Protein AF-A0A6A8AP57-F1 (afdb_monomer_lite)

pLDDT: mean 82.45, std 16.32, range [36.03, 97.31]

Sequence (176 aa):
MILSNKSSSEELRKLQLTGGSTFIVSLPKDWVMQMGLEKGSLVSIMKDDDLSLRIRPKVVGKGDRQRRAIISVSHGDDPNSVVRRVVSAYLVGYSIIQVVDHERRIDTSQKLAMKDFTRKKLVGTEILSDLPNELTLQVLLSYAELSVKDALRRMGIIAASMHRDALLAVGSGRVG

Foldseek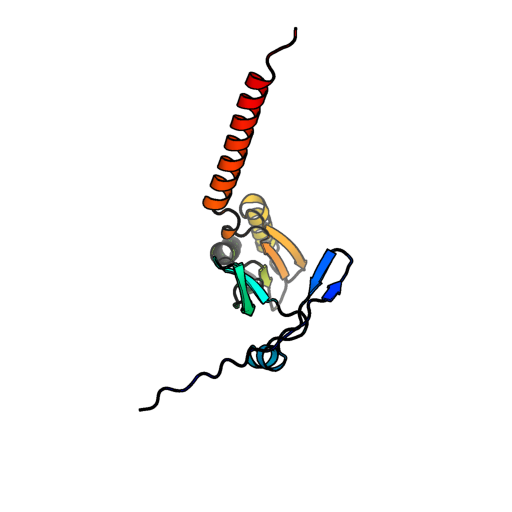 3Di:
DDDPPPPPPDDDWDWDDDPNPDTDTDDDPVVCVVLVHDVPFDWDWDQDPVRDIDIDRPCCDCVVPQQEAEAEDDPPPDLVNLLVVVVVCLVVPRQKYKYFHPPFFDDPSNVVSNVVCCVPPPPQKDFPDDDRGMTMIGRPDRVVNVPVVVVVVVVVVVVVVVVVVVVVVVVVPDDD

Structure (mmCIF, N/CA/C/O backbone):
data_AF-A0A6A8AP57-F1
#
_entry.id   AF-A0A6A8AP57-F1
#
loop_
_atom_site.group_PDB
_atom_site.id
_atom_site.type_symbol
_atom_site.label_atom_id
_atom_site.label_alt_id
_atom_site.label_comp_id
_atom_site.label_asym_id
_atom_site.label_entity_id
_atom_site.label_seq_id
_atom_site.pdbx_PDB_ins_code
_atom_site.Cartn_x
_atom_site.Cartn_y
_atom_site.Cartn_z
_atom_site.occupancy
_atom_site.B_iso_or_equiv
_atom_site.auth_seq_id
_atom_site.auth_comp_id
_atom_site.auth_asym_id
_atom_site.auth_atom_id
_atom_site.pdbx_PDB_model_num
ATOM 1 N N . MET A 1 1 ? -31.031 -36.414 3.242 1.00 42.53 1 MET A N 1
ATOM 2 C CA . MET A 1 1 ? -29.936 -36.962 4.078 1.00 42.53 1 MET A CA 1
ATOM 3 C C . MET A 1 1 ? -28.657 -36.693 3.294 1.00 42.53 1 MET A C 1
ATOM 5 O O . MET A 1 1 ? -28.592 -37.134 2.162 1.00 42.53 1 MET A O 1
ATOM 9 N N . ILE A 1 2 ? -27.744 -35.803 3.681 1.00 36.03 2 ILE A N 1
ATOM 10 C CA . ILE A 1 2 ? -26.963 -35.758 4.923 1.00 36.03 2 ILE A CA 1
ATOM 11 C C . ILE A 1 2 ? -26.780 -34.288 5.348 1.00 36.03 2 ILE A C 1
ATOM 13 O O . ILE A 1 2 ? -26.245 -33.480 4.593 1.00 36.03 2 ILE A O 1
ATOM 17 N N . LEU A 1 3 ? -27.224 -33.948 6.560 1.00 37.81 3 LEU A N 1
ATOM 18 C CA . LEU A 1 3 ? -26.802 -32.735 7.261 1.00 37.81 3 LEU A CA 1
ATOM 19 C C . LEU A 1 3 ? -25.385 -33.004 7.773 1.00 37.81 3 LEU A C 1
ATOM 21 O O . LEU A 1 3 ? -25.196 -33.843 8.651 1.00 37.81 3 LEU A O 1
ATOM 25 N N . SER A 1 4 ? -24.384 -32.355 7.180 1.00 38.28 4 SER A N 1
ATOM 26 C CA . SER A 1 4 ? -23.005 -32.476 7.647 1.00 38.28 4 SER A CA 1
ATOM 27 C C . SER A 1 4 ? -22.874 -31.706 8.961 1.00 38.28 4 SER A C 1
ATOM 29 O O . SER A 1 4 ? -22.931 -30.475 8.988 1.00 38.28 4 SER A O 1
ATOM 31 N N . ASN A 1 5 ? -22.786 -32.456 10.057 1.00 41.31 5 ASN A N 1
ATOM 32 C CA . ASN A 1 5 ? -22.635 -31.959 11.416 1.00 41.31 5 ASN A CA 1
ATOM 33 C C . ASN A 1 5 ? -21.292 -31.225 11.540 1.00 41.31 5 ASN A C 1
ATOM 35 O O . ASN A 1 5 ? -20.232 -31.848 11.613 1.00 41.31 5 ASN A O 1
ATOM 39 N N . LYS A 1 6 ? -21.317 -29.890 11.517 1.00 43.81 6 LYS A N 1
ATOM 40 C CA . LYS A 1 6 ? -20.117 -29.071 11.689 1.00 43.81 6 LYS A CA 1
ATOM 41 C C . LYS A 1 6 ? -19.805 -29.007 13.184 1.00 43.81 6 LYS A C 1
ATOM 43 O O . LYS A 1 6 ? -20.30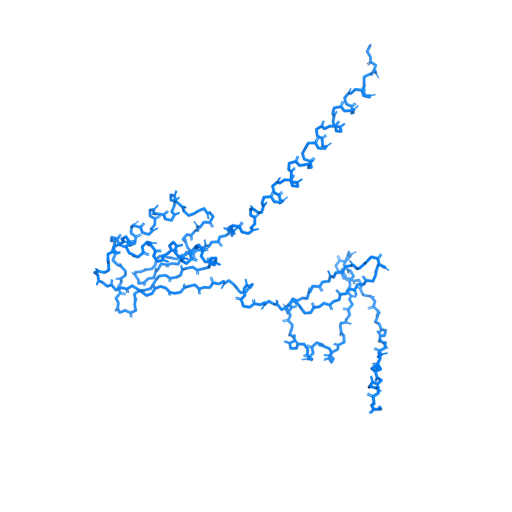0 -28.135 13.884 1.00 43.81 6 LYS A O 1
ATOM 48 N N . SER A 1 7 ? -19.015 -29.964 13.665 1.00 46.38 7 SER A N 1
ATOM 49 C CA . SER A 1 7 ? -18.464 -29.958 15.022 1.00 46.38 7 SER A CA 1
ATOM 50 C C . SER A 1 7 ? -17.662 -28.672 15.239 1.00 46.38 7 SER A C 1
ATOM 52 O O . SER A 1 7 ? -16.532 -28.553 14.767 1.00 46.38 7 SER A O 1
ATOM 54 N N . SER A 1 8 ? -18.241 -27.691 15.928 1.00 59.69 8 SER A N 1
ATOM 55 C CA . SER A 1 8 ? -17.502 -26.557 16.474 1.00 59.69 8 SER A CA 1
ATOM 56 C C . SER A 1 8 ? -16.697 -27.058 17.670 1.00 59.69 8 SER A C 1
ATOM 58 O O . SER A 1 8 ? -17.225 -27.166 18.774 1.00 59.69 8 SER A O 1
ATOM 60 N N . SER A 1 9 ? -15.434 -27.421 17.452 1.00 71.81 9 SER A N 1
ATOM 61 C CA . SER A 1 9 ? -14.510 -27.678 18.554 1.00 71.81 9 SER A CA 1
ATOM 62 C C . SER A 1 9 ? -14.168 -26.340 19.210 1.00 71.81 9 SER A C 1
ATOM 64 O O . SER A 1 9 ? -13.405 -25.548 18.654 1.00 71.81 9 SER A O 1
ATOM 66 N N . GLU A 1 10 ? -14.778 -26.058 20.356 1.00 81.50 10 GLU A N 1
ATOM 67 C CA . GLU A 1 10 ? -14.375 -24.944 21.207 1.00 81.50 10 GLU A CA 1
ATOM 68 C C . GLU A 1 10 ? -13.015 -25.266 21.836 1.00 81.50 10 GLU A C 1
ATOM 70 O O . GLU A 1 10 ? -12.805 -26.355 22.370 1.00 81.50 10 GLU A O 1
ATOM 75 N N . GLU A 1 11 ? -12.073 -24.329 21.753 1.00 86.50 11 GLU A N 1
ATOM 76 C CA . GLU A 1 11 ? -10.744 -24.492 22.325 1.00 86.50 11 GLU A CA 1
ATOM 77 C C . GLU A 1 11 ? -10.433 -23.320 23.256 1.00 86.50 11 GLU A C 1
ATOM 79 O O . GLU A 1 11 ? -10.432 -22.158 22.846 1.00 86.50 11 GLU A O 1
ATOM 84 N N . LEU A 1 12 ? -10.147 -23.622 24.524 1.00 90.88 12 LEU A N 1
ATOM 85 C CA . LEU A 1 12 ? -9.853 -22.603 25.525 1.00 90.88 12 LEU A CA 1
ATOM 86 C C . LEU A 1 12 ? -8.398 -22.130 25.417 1.00 90.88 12 LEU A C 1
ATOM 88 O O . LEU A 1 12 ? -7.449 -22.916 25.307 1.00 90.88 12 LEU A O 1
ATOM 92 N N . ARG A 1 13 ? -8.217 -20.811 25.489 1.00 93.31 13 ARG A N 1
ATOM 93 C CA . ARG A 1 13 ? -6.914 -20.145 25.488 1.00 93.31 13 ARG A CA 1
ATOM 94 C C . ARG A 1 13 ? -6.854 -19.137 26.618 1.00 93.31 13 ARG A C 1
ATOM 96 O O . ARG A 1 13 ? -7.816 -18.425 26.884 1.00 93.31 13 ARG A O 1
ATOM 103 N N . LYS A 1 14 ? -5.701 -19.064 27.277 1.00 92.94 14 LYS A N 1
ATOM 104 C CA . LYS A 1 14 ? -5.448 -18.038 28.289 1.00 92.94 14 LYS A CA 1
ATOM 105 C C . LYS A 1 14 ? -5.030 -16.742 27.604 1.00 92.94 14 LYS A C 1
ATOM 107 O O . LYS A 1 14 ? -4.217 -16.772 26.680 1.00 92.94 14 LYS A O 1
ATOM 112 N N . LEU A 1 15 ? -5.544 -15.623 28.102 1.00 94.62 15 LEU A N 1
ATOM 113 C CA . LEU A 1 15 ? -4.971 -14.313 27.821 1.00 94.62 15 LEU A CA 1
ATOM 114 C C . LEU A 1 15 ? -3.619 -14.203 28.528 1.00 94.62 15 LEU A C 1
ATOM 116 O O . LEU A 1 15 ? -3.483 -14.596 29.688 1.00 94.62 15 LEU A O 1
ATOM 120 N N . GLN A 1 16 ? -2.628 -13.667 27.833 1.00 91.81 16 GLN A N 1
ATOM 121 C CA . GLN A 1 16 ? -1.313 -13.373 28.391 1.00 91.81 16 GLN A CA 1
ATOM 122 C C . GLN A 1 16 ? -1.086 -11.866 28.323 1.00 91.81 16 GLN A C 1
ATOM 124 O O . GLN A 1 16 ? -1.434 -11.239 27.328 1.00 91.81 16 GLN A O 1
ATOM 129 N N . LEU A 1 17 ? -0.512 -11.281 29.370 1.00 90.69 17 LEU A N 1
ATOM 130 C CA . LEU A 1 17 ? -0.135 -9.870 29.383 1.00 90.69 17 LEU A CA 1
ATOM 131 C C . LEU A 1 17 ? 1.309 -9.728 28.889 1.00 90.69 17 LEU A C 1
ATOM 133 O O . LEU A 1 17 ? 2.206 -10.407 29.382 1.00 90.69 17 LEU A O 1
ATOM 137 N N . THR A 1 18 ? 1.533 -8.827 27.938 1.00 83.25 18 THR A N 1
ATOM 138 C CA . THR A 1 18 ? 2.854 -8.466 27.418 1.00 83.25 18 THR A CA 1
ATOM 139 C C . THR A 1 18 ? 3.010 -6.947 27.362 1.00 83.25 18 THR A C 1
ATOM 141 O O . THR A 1 18 ? 2.034 -6.212 27.201 1.00 83.25 18 THR A O 1
ATOM 144 N N . GLY A 1 19 ? 4.239 -6.455 27.544 1.00 76.50 19 GLY A N 1
ATOM 145 C CA . GLY A 1 19 ? 4.552 -5.021 27.473 1.00 76.50 19 GLY A CA 1
ATOM 146 C C . GLY A 1 19 ? 3.807 -4.138 28.487 1.00 76.50 19 GLY A C 1
ATOM 147 O O . GLY A 1 19 ? 3.662 -2.945 28.255 1.00 76.50 19 GLY A O 1
ATOM 148 N N . GLY A 1 20 ? 3.282 -4.714 29.575 1.00 85.69 20 GLY A N 1
ATOM 149 C CA . GLY A 1 20 ? 2.573 -4.005 30.651 1.00 85.69 20 GLY A CA 1
ATOM 150 C C . GLY A 1 20 ? 1.138 -3.558 30.336 1.00 85.69 20 GLY A C 1
ATOM 151 O O . GLY A 1 20 ? 0.375 -3.321 31.266 1.00 85.69 20 GLY A O 1
ATOM 152 N N . SER A 1 21 ? 0.743 -3.479 29.063 1.00 83.62 21 SER A N 1
ATOM 153 C CA . SER A 1 21 ? -0.565 -2.938 28.651 1.00 83.62 21 SER A CA 1
ATOM 154 C C . SER A 1 21 ? -1.283 -3.735 27.560 1.00 83.62 21 SER A C 1
ATOM 156 O O . SER A 1 21 ? -2.428 -3.426 27.236 1.00 83.62 21 SER A O 1
ATOM 158 N N . THR A 1 22 ? -0.646 -4.755 26.977 1.00 75.38 22 THR A N 1
ATOM 159 C CA . THR A 1 22 ? -1.197 -5.490 25.829 1.00 75.38 22 THR A CA 1
ATOM 160 C C . THR A 1 22 ? -1.537 -6.923 26.209 1.00 75.38 22 THR A C 1
ATOM 162 O O . THR A 1 22 ? -0.675 -7.668 26.667 1.00 75.38 22 THR A O 1
ATOM 165 N N . PHE A 1 23 ? -2.781 -7.340 25.971 1.00 88.31 23 PHE A N 1
ATOM 166 C CA . PHE A 1 23 ? -3.171 -8.744 26.085 1.00 88.31 23 PHE A CA 1
ATOM 167 C C . PHE A 1 23 ? -3.008 -9.463 24.747 1.00 88.31 23 PHE A C 1
ATOM 169 O O . PHE A 1 23 ? -3.372 -8.936 23.698 1.00 88.31 23 PHE A O 1
ATOM 176 N N . ILE A 1 24 ? -2.489 -10.685 24.794 1.00 92.31 24 ILE A N 1
ATOM 177 C CA . ILE A 1 24 ? -2.339 -11.574 23.642 1.00 92.31 24 ILE A CA 1
ATOM 178 C C . ILE A 1 24 ? -3.056 -12.901 23.897 1.00 92.31 24 ILE A C 1
ATOM 180 O O . ILE A 1 24 ? -3.156 -13.363 25.035 1.00 92.31 24 ILE A O 1
ATOM 184 N N . VAL A 1 25 ? -3.538 -13.523 22.822 1.00 93.81 25 VAL A N 1
ATOM 185 C CA . VAL A 1 25 ? -4.124 -14.867 22.823 1.00 93.81 25 VAL A CA 1
ATOM 186 C C . VAL A 1 25 ? -3.534 -15.672 21.670 1.00 93.81 25 VAL A C 1
ATOM 188 O O . VAL A 1 25 ? -3.400 -15.168 20.554 1.00 93.81 25 VAL A O 1
ATOM 191 N N . SER A 1 26 ? -3.163 -16.922 21.931 1.00 91.94 26 SER A N 1
ATOM 192 C CA . SER A 1 26 ? -2.604 -17.803 20.903 1.00 91.94 26 SER A CA 1
ATOM 193 C C . SER A 1 26 ? -3.699 -18.329 19.980 1.00 91.94 26 SER A C 1
ATOM 195 O O . SER A 1 26 ? -4.650 -18.961 20.443 1.00 91.94 26 SER A O 1
ATOM 197 N N . LEU A 1 27 ? -3.539 -18.127 18.672 1.00 92.00 27 LEU A N 1
ATOM 198 C CA . LEU A 1 27 ? -4.442 -18.689 17.665 1.00 92.00 27 LEU A CA 1
ATOM 199 C C . LEU A 1 27 ? -4.254 -20.214 17.535 1.00 92.00 27 LEU A C 1
ATOM 201 O O . LEU A 1 27 ? -3.132 -20.700 17.712 1.00 92.00 27 LEU A O 1
ATOM 205 N N . PRO A 1 28 ? -5.310 -20.985 17.208 1.00 91.56 28 PRO A N 1
ATOM 206 C CA . PRO A 1 28 ? -5.185 -22.415 16.936 1.00 91.56 28 PRO A CA 1
ATOM 207 C C . PRO A 1 28 ? -4.218 -22.677 15.778 1.00 91.56 28 PRO A C 1
ATOM 209 O O . PRO A 1 28 ? -4.363 -22.103 14.697 1.00 91.56 28 PRO A O 1
ATOM 212 N N . LYS A 1 29 ? -3.235 -23.560 15.991 1.00 89.62 29 LYS A N 1
ATOM 213 C CA . LYS A 1 29 ? -2.187 -23.850 15.000 1.00 89.62 29 LYS A CA 1
ATOM 214 C C . LYS A 1 29 ? -2.777 -24.357 13.681 1.00 89.62 29 LYS A C 1
ATOM 216 O O . LYS A 1 29 ? -2.372 -23.896 12.618 1.00 89.62 29 LYS A O 1
ATOM 221 N N . ASP A 1 30 ? -3.761 -25.247 13.756 1.00 89.50 30 ASP A N 1
ATOM 222 C CA . ASP A 1 30 ? -4.398 -25.833 12.573 1.00 89.50 30 ASP A CA 1
ATOM 223 C C . ASP A 1 30 ? -5.146 -24.783 11.753 1.00 89.50 30 ASP A C 1
ATOM 225 O O . ASP A 1 30 ? -5.044 -24.773 10.530 1.00 89.50 30 ASP A O 1
ATOM 229 N N . TRP A 1 31 ? -5.806 -23.829 12.418 1.00 91.19 31 TRP A N 1
ATOM 230 C CA . TRP A 1 31 ? -6.452 -22.704 11.744 1.00 91.19 31 TRP A CA 1
ATOM 231 C C . TRP A 1 31 ? -5.430 -21.806 11.037 1.00 91.19 31 TRP A C 1
ATOM 233 O O . TRP A 1 31 ? -5.633 -21.437 9.884 1.00 91.19 31 TRP A O 1
ATOM 243 N N . VAL A 1 32 ? -4.304 -21.492 11.691 1.00 89.69 32 VAL A N 1
ATOM 244 C CA . VAL A 1 32 ? -3.214 -20.696 11.095 1.00 89.69 32 VAL A CA 1
ATOM 245 C C . VAL A 1 32 ? -2.686 -21.371 9.824 1.00 89.69 32 VAL A C 1
ATOM 247 O O . VAL A 1 32 ? -2.583 -20.718 8.785 1.00 89.69 32 VAL A O 1
ATOM 250 N N . MET A 1 33 ? -2.425 -22.681 9.880 1.00 88.44 33 MET A N 1
ATOM 251 C CA . MET A 1 33 ? -1.944 -23.462 8.733 1.00 88.44 33 MET A CA 1
ATOM 252 C C . MET A 1 33 ? -2.994 -23.561 7.618 1.00 88.44 33 MET A C 1
ATOM 254 O O . MET A 1 33 ? -2.669 -23.344 6.453 1.00 88.44 33 MET A O 1
ATOM 258 N N . GLN A 1 34 ? -4.259 -23.825 7.960 1.00 85.75 34 GLN A N 1
ATOM 259 C CA . GLN A 1 34 ? -5.362 -23.913 6.996 1.00 85.75 34 GLN A CA 1
ATOM 260 C C . GLN A 1 34 ? -5.592 -22.590 6.254 1.00 85.75 34 GLN A C 1
ATOM 262 O O . GLN A 1 34 ? -5.968 -22.590 5.083 1.00 85.75 34 GLN A O 1
ATOM 267 N N . MET A 1 35 ? -5.354 -21.464 6.926 1.00 83.44 35 MET A N 1
ATOM 268 C CA . MET A 1 35 ? -5.459 -20.130 6.339 1.00 83.44 35 MET A CA 1
ATOM 269 C C . MET A 1 35 ? -4.182 -19.688 5.602 1.00 83.44 35 MET A C 1
ATOM 271 O O . MET A 1 35 ? -4.153 -18.574 5.080 1.00 83.44 35 MET A O 1
ATOM 275 N N . GLY A 1 36 ? -3.136 -20.525 5.545 1.00 84.25 36 GLY A N 1
ATOM 276 C CA . GLY A 1 36 ? -1.868 -20.211 4.877 1.00 84.25 36 GLY A CA 1
ATOM 277 C C . GLY A 1 36 ? -1.097 -19.059 5.527 1.00 84.25 36 GLY A C 1
ATOM 278 O O . GLY A 1 36 ? -0.373 -18.341 4.841 1.00 84.25 36 GLY A O 1
ATOM 279 N N . LEU A 1 37 ? -1.296 -18.839 6.829 1.00 84.75 37 LEU A N 1
ATOM 280 C CA . LEU A 1 37 ? -0.669 -17.751 7.570 1.00 84.75 37 LEU A CA 1
ATOM 281 C C . LEU A 1 37 ? 0.692 -18.180 8.121 1.00 84.75 37 LEU A C 1
ATOM 283 O O . LEU A 1 37 ? 0.870 -19.286 8.627 1.00 84.75 37 LEU A O 1
ATOM 287 N N . GLU A 1 38 ? 1.637 -17.251 8.082 1.00 84.88 38 GLU A N 1
ATOM 288 C CA . GLU A 1 38 ? 2.983 -17.394 8.635 1.00 84.88 38 GLU A CA 1
ATOM 289 C C . GLU A 1 38 ? 3.282 -16.314 9.683 1.00 84.88 38 GLU A C 1
ATOM 291 O O . GLU A 1 38 ? 2.517 -15.362 9.871 1.00 84.88 38 GLU A O 1
ATOM 296 N N . LYS A 1 39 ? 4.413 -16.442 10.385 1.00 78.81 39 LYS A N 1
ATOM 297 C CA . LYS A 1 39 ? 4.866 -15.431 11.349 1.00 78.81 39 LYS A CA 1
ATOM 298 C C . LYS A 1 39 ? 4.921 -14.053 10.676 1.00 78.81 39 LYS A C 1
ATOM 300 O O . LYS A 1 39 ? 5.593 -13.884 9.669 1.00 78.81 39 LYS A O 1
ATOM 305 N N . GLY A 1 40 ? 4.246 -13.068 11.268 1.00 76.44 40 GLY A N 1
ATOM 306 C CA . GLY A 1 40 ? 4.154 -11.709 10.720 1.00 76.44 40 GLY A CA 1
ATOM 307 C C . GLY A 1 40 ? 2.972 -11.481 9.770 1.00 76.44 40 GLY A C 1
ATOM 308 O O . GLY A 1 40 ? 2.739 -10.342 9.374 1.00 76.44 40 GLY A O 1
ATOM 309 N N . SER A 1 41 ? 2.189 -12.516 9.446 1.00 77.19 41 SER A N 1
ATOM 310 C CA . SER A 1 41 ? 0.942 -12.348 8.694 1.00 77.19 41 SER A CA 1
ATOM 311 C C . SER A 1 41 ? -0.054 -11.473 9.452 1.00 77.19 41 SER A C 1
ATOM 313 O O . SER A 1 41 ? -0.223 -11.600 10.666 1.00 77.19 41 SER A O 1
ATOM 315 N N . LEU A 1 42 ? -0.749 -10.601 8.721 1.00 79.06 42 LEU A N 1
ATOM 316 C CA . LEU A 1 42 ? -1.759 -9.718 9.292 1.00 79.06 42 LEU A CA 1
ATOM 317 C C . LEU A 1 42 ? -3.101 -10.440 9.447 1.00 79.06 42 LEU A C 1
ATOM 319 O O . LEU A 1 42 ? -3.577 -11.136 8.549 1.00 79.06 42 LEU A O 1
ATOM 323 N N . VAL A 1 43 ? -3.761 -10.194 10.573 1.00 84.38 43 VAL A N 1
ATOM 324 C CA . VAL A 1 43 ? -5.139 -10.618 10.833 1.00 84.38 43 VAL A CA 1
ATOM 325 C C . VAL A 1 43 ? -5.974 -9.401 11.201 1.00 84.38 43 VAL A C 1
ATOM 327 O O . VAL A 1 43 ? -5.495 -8.486 11.868 1.00 84.38 43 VAL A O 1
ATOM 330 N N . SER A 1 44 ? -7.225 -9.368 10.751 1.00 84.38 44 SER A N 1
ATOM 331 C CA . SER A 1 44 ? -8.187 -8.363 11.196 1.00 84.38 44 SER A CA 1
ATOM 332 C C . SER A 1 44 ? -8.964 -8.904 12.387 1.00 84.38 44 SER A C 1
ATOM 334 O O . SER A 1 44 ? -9.489 -10.019 12.312 1.00 84.38 44 SER A O 1
ATOM 336 N N . ILE A 1 45 ? -9.086 -8.097 13.436 1.00 88.75 45 ILE A N 1
ATOM 337 C CA . ILE A 1 45 ? -9.942 -8.370 14.589 1.00 88.75 45 ILE A CA 1
ATOM 338 C C . ILE A 1 45 ? -11.087 -7.362 14.543 1.00 88.75 45 ILE A C 1
ATOM 340 O O . ILE A 1 45 ? -10.852 -6.155 14.536 1.00 88.75 45 ILE A O 1
ATOM 344 N N . MET A 1 46 ? -12.317 -7.858 14.472 1.00 83.44 46 MET A N 1
ATOM 345 C CA . MET A 1 46 ? -13.529 -7.044 14.524 1.00 83.44 46 MET A CA 1
ATOM 346 C C . MET A 1 46 ? -14.299 -7.387 15.789 1.00 83.44 46 MET A C 1
ATOM 348 O O . MET A 1 46 ? -14.362 -8.553 16.173 1.00 83.44 46 MET A O 1
ATOM 352 N N . LYS A 1 47 ? -14.876 -6.370 16.419 1.00 91.12 47 LYS A N 1
ATOM 353 C CA . LYS A 1 47 ? -15.812 -6.540 17.522 1.00 91.12 47 LYS A CA 1
ATOM 354 C C . LYS A 1 47 ? -17.224 -6.529 16.946 1.00 91.12 47 LYS A C 1
ATOM 356 O O . LYS A 1 47 ? -17.581 -5.559 16.279 1.00 91.12 47 LYS A O 1
ATOM 361 N N . ASP A 1 48 ? -17.967 -7.605 17.166 1.00 88.75 48 ASP A N 1
ATOM 362 C CA . ASP A 1 48 ? -19.382 -7.695 16.807 1.00 88.75 48 ASP A CA 1
ATOM 363 C C . ASP A 1 48 ? -20.250 -7.036 17.911 1.00 88.75 48 ASP A C 1
ATOM 365 O O . ASP A 1 48 ? -19.759 -6.696 18.996 1.00 88.75 48 ASP A O 1
ATOM 369 N N . ASP A 1 49 ? -21.541 -6.818 17.637 1.00 92.00 49 ASP A N 1
ATOM 370 C CA . ASP A 1 49 ? -22.462 -6.111 18.548 1.00 92.00 49 ASP A CA 1
ATOM 371 C C . ASP A 1 49 ? -22.677 -6.847 19.882 1.00 92.00 49 ASP A C 1
ATOM 373 O O . ASP A 1 49 ? -22.905 -6.221 20.917 1.00 92.00 49 ASP A O 1
ATOM 377 N N . ASP A 1 50 ? -22.536 -8.174 19.880 1.00 93.75 50 ASP A N 1
ATOM 378 C CA . ASP A 1 50 ? -22.617 -9.040 21.062 1.00 93.75 50 ASP A CA 1
ATOM 379 C C . ASP A 1 50 ? -21.323 -9.058 21.900 1.00 93.75 50 ASP A C 1
ATOM 381 O O . ASP A 1 50 ? -21.182 -9.866 22.816 1.00 93.75 50 ASP A O 1
ATOM 385 N N . LEU A 1 51 ? -20.377 -8.158 21.600 1.00 89.25 51 LEU A N 1
ATOM 386 C CA . LEU A 1 51 ? -19.044 -8.059 22.201 1.00 89.25 51 LEU A CA 1
ATOM 387 C C . LEU A 1 51 ? -18.097 -9.214 21.852 1.00 89.25 51 LEU A C 1
ATOM 389 O O . LEU A 1 51 ? -16.960 -9.215 22.336 1.00 89.25 51 LEU A O 1
ATOM 393 N N . SER A 1 52 ? -18.507 -10.156 21.002 1.00 92.25 52 SER A N 1
ATOM 394 C CA . SER A 1 52 ? -17.608 -11.195 20.516 1.00 92.25 52 SER A CA 1
ATOM 395 C C . SER A 1 52 ? -16.533 -10.604 19.599 1.00 92.25 52 SER A C 1
ATOM 397 O O . SER A 1 52 ? -16.706 -9.560 18.957 1.00 92.25 52 SER A O 1
ATOM 399 N N . LEU A 1 53 ? -15.373 -11.262 19.566 1.00 91.12 53 LEU A N 1
ATOM 400 C CA . LEU A 1 53 ? -14.285 -10.907 18.663 1.00 91.12 53 LEU A CA 1
ATOM 401 C C . LEU A 1 53 ? -14.233 -11.896 17.508 1.00 91.12 53 LEU A C 1
ATOM 403 O O . LEU A 1 53 ? -14.032 -13.096 17.694 1.00 91.12 53 LEU A O 1
ATOM 407 N N . ARG A 1 54 ? -14.329 -11.367 16.292 1.00 89.81 54 ARG A N 1
ATOM 408 C CA . ARG A 1 54 ? -14.172 -12.126 15.061 1.00 89.81 54 ARG A CA 1
ATOM 409 C C . ARG A 1 54 ? -12.795 -11.883 14.471 1.00 89.81 54 ARG A C 1
ATOM 411 O O . ARG A 1 54 ? -12.466 -10.767 14.069 1.00 89.81 54 ARG A O 1
ATOM 418 N N . ILE A 1 55 ? -12.017 -12.954 14.361 1.00 89.81 55 ILE A N 1
ATOM 419 C CA . ILE A 1 55 ? -10.696 -12.936 13.734 1.00 89.81 55 ILE A CA 1
ATOM 420 C C . ILE A 1 55 ? -10.825 -13.470 12.313 1.00 89.81 55 ILE A C 1
ATOM 422 O O . ILE A 1 55 ? -11.412 -14.526 12.075 1.00 89.81 55 ILE A O 1
ATOM 426 N N . ARG A 1 56 ? -10.283 -12.727 11.350 1.00 84.69 56 ARG A N 1
ATOM 427 C CA . ARG A 1 56 ? -10.188 -13.164 9.955 1.00 84.69 56 ARG A CA 1
ATOM 428 C C . ARG A 1 56 ? -8.759 -12.963 9.465 1.00 84.69 56 ARG A C 1
ATOM 430 O O . ARG A 1 56 ? -8.151 -11.950 9.827 1.00 84.69 56 ARG A O 1
ATOM 437 N N . PRO A 1 57 ? -8.221 -13.870 8.631 1.00 80.94 57 PRO A N 1
ATOM 438 C CA . PRO A 1 57 ? -7.017 -13.577 7.875 1.00 80.94 57 PRO A CA 1
ATOM 439 C C . PRO A 1 57 ? -7.252 -12.259 7.153 1.00 80.94 57 PRO A C 1
ATOM 441 O O . PRO A 1 57 ? -8.253 -12.120 6.439 1.00 80.94 57 PRO A O 1
ATOM 444 N N . LYS A 1 58 ? -6.364 -11.280 7.337 1.00 71.19 58 LYS A N 1
ATOM 445 C CA . LYS A 1 58 ? -6.363 -10.165 6.407 1.00 71.19 58 LYS A CA 1
ATOM 446 C C . LYS A 1 58 ? -5.794 -10.776 5.140 1.00 71.19 58 LYS A C 1
ATOM 448 O O . LYS A 1 58 ? -4.582 -10.921 5.010 1.00 71.19 58 LYS A O 1
ATOM 453 N N . VAL A 1 59 ? -6.674 -11.195 4.228 1.00 55.53 59 VAL A N 1
ATOM 454 C CA . VAL A 1 59 ? -6.270 -11.383 2.841 1.00 55.53 59 VAL A CA 1
ATOM 455 C C . VAL A 1 59 ? -5.807 -9.998 2.438 1.00 55.53 59 VAL A C 1
ATOM 457 O O . VAL A 1 59 ? -6.611 -9.121 2.121 1.00 55.53 59 VAL A O 1
ATOM 460 N N . VAL A 1 60 ? -4.500 -9.776 2.538 1.00 48.59 60 VAL A N 1
ATOM 461 C CA . VAL A 1 60 ? -3.810 -8.751 1.781 1.00 48.59 60 VAL A CA 1
ATOM 462 C C . VAL A 1 60 ? -4.067 -9.204 0.356 1.00 48.59 60 VAL A C 1
ATOM 464 O O . VAL A 1 60 ? -3.310 -9.979 -0.229 1.00 48.59 60 VAL A O 1
ATOM 467 N N . GLY A 1 61 ? -5.233 -8.831 -0.178 1.00 39.50 61 GLY A N 1
ATOM 468 C CA . GLY A 1 61 ? -5.510 -9.004 -1.582 1.00 39.50 61 GLY A CA 1
ATOM 469 C C . GLY A 1 61 ? -4.317 -8.406 -2.304 1.00 39.50 61 GLY A C 1
ATOM 470 O O . GLY A 1 61 ? -3.644 -7.508 -1.790 1.00 39.50 61 GLY A O 1
ATOM 471 N N . LYS A 1 62 ? -4.052 -8.846 -3.524 1.00 43.28 62 LYS A N 1
ATOM 472 C CA . LYS A 1 62 ? -3.038 -8.211 -4.374 1.00 43.28 62 LYS A CA 1
ATOM 473 C C . LYS A 1 62 ? -3.196 -6.669 -4.504 1.00 43.28 62 LYS A C 1
ATOM 475 O O . LYS A 1 62 ? -2.355 -6.053 -5.139 1.00 43.28 62 LYS A O 1
ATOM 480 N N . GLY A 1 63 ? -4.234 -6.053 -3.919 1.00 41.53 63 GLY A N 1
ATOM 481 C CA . GLY A 1 63 ? -4.415 -4.613 -3.739 1.00 41.53 63 GLY A CA 1
ATOM 482 C C . GLY A 1 63 ? -3.878 -3.961 -2.448 1.00 41.53 63 GLY A C 1
ATOM 483 O O . GLY A 1 63 ? -3.959 -2.743 -2.393 1.00 41.53 63 GLY A O 1
ATOM 484 N N . ASP A 1 64 ? -3.354 -4.700 -1.458 1.00 42.88 64 ASP A N 1
ATOM 485 C CA . ASP A 1 64 ? -2.630 -4.148 -0.279 1.00 42.88 64 ASP A CA 1
ATOM 486 C C . ASP A 1 64 ? -1.124 -4.516 -0.308 1.00 42.88 64 ASP A C 1
ATOM 488 O O . ASP A 1 64 ? -0.318 -4.048 0.489 1.00 42.88 64 ASP A O 1
ATOM 492 N N . ARG A 1 65 ? -0.695 -5.285 -1.323 1.00 49.38 65 ARG A N 1
ATOM 493 C CA . ARG A 1 65 ? 0.651 -5.089 -1.878 1.00 49.38 65 ARG A CA 1
ATOM 494 C C . ARG A 1 65 ? 0.625 -3.733 -2.560 1.00 49.38 65 ARG A C 1
ATOM 496 O O . ARG A 1 65 ? -0.310 -3.477 -3.318 1.00 49.38 65 ARG A O 1
ATOM 503 N N . GLN A 1 66 ? 1.642 -2.906 -2.336 1.00 58.28 66 GLN A N 1
ATOM 504 C CA . GLN A 1 66 ? 1.864 -1.728 -3.164 1.00 58.28 66 GLN A CA 1
ATOM 505 C C . GLN A 1 66 ? 1.663 -2.115 -4.636 1.00 58.28 66 GLN A C 1
ATOM 507 O O . GLN A 1 66 ? 2.426 -2.921 -5.177 1.00 58.28 66 GLN A O 1
ATOM 512 N N . ARG A 1 67 ? 0.589 -1.629 -5.271 1.00 72.50 67 ARG A N 1
ATOM 513 C CA . ARG A 1 67 ? 0.333 -1.939 -6.676 1.00 72.50 67 ARG A CA 1
ATOM 514 C C . ARG A 1 67 ? 1.463 -1.284 -7.454 1.00 72.50 67 ARG A C 1
ATOM 516 O O . ARG A 1 67 ? 1.538 -0.058 -7.502 1.00 72.50 67 ARG A O 1
ATOM 523 N N . ARG A 1 68 ? 2.340 -2.101 -8.039 1.00 84.50 68 ARG A N 1
ATOM 524 C CA . ARG A 1 68 ? 3.475 -1.644 -8.844 1.00 84.50 68 ARG A CA 1
ATOM 525 C C . ARG A 1 68 ? 3.135 -1.714 -10.325 1.00 84.50 68 ARG A C 1
ATOM 527 O O . ARG A 1 68 ? 2.798 -2.786 -10.820 1.00 84.50 68 ARG A O 1
ATOM 534 N N . ALA A 1 69 ? 3.231 -0.584 -11.012 1.00 92.50 69 ALA A N 1
ATOM 535 C CA . ALA A 1 69 ? 3.255 -0.526 -12.466 1.00 92.50 69 ALA A CA 1
ATOM 536 C C . ALA A 1 69 ? 4.711 -0.467 -12.931 1.00 92.50 69 ALA A C 1
ATOM 538 O O . ALA A 1 69 ? 5.511 0.260 -12.342 1.00 92.50 69 ALA A O 1
ATOM 539 N N . ILE A 1 70 ? 5.038 -1.216 -13.985 1.00 95.25 70 ILE A N 1
ATOM 540 C CA . ILE A 1 70 ? 6.304 -1.086 -14.709 1.00 95.25 70 ILE A CA 1
ATOM 541 C C . ILE A 1 70 ? 5.962 -0.560 -16.100 1.00 95.25 70 ILE A C 1
ATOM 543 O O . ILE A 1 70 ? 5.186 -1.178 -16.827 1.00 95.25 70 ILE A O 1
ATOM 547 N N . ILE A 1 71 ? 6.502 0.604 -16.439 1.00 96.56 71 ILE A N 1
ATOM 548 C CA . ILE A 1 71 ? 6.334 1.263 -17.729 1.00 96.56 71 ILE A CA 1
ATOM 549 C C . ILE A 1 71 ? 7.674 1.174 -18.448 1.00 96.56 71 ILE A C 1
ATOM 551 O O . ILE A 1 71 ? 8.614 1.888 -18.102 1.00 96.56 71 ILE A O 1
ATOM 555 N N . SER A 1 72 ? 7.755 0.304 -19.448 1.00 96.31 72 SER A N 1
ATOM 556 C CA . SER A 1 72 ? 8.920 0.240 -20.326 1.00 96.31 72 SER A CA 1
ATOM 557 C C . SER A 1 72 ? 8.883 1.406 -21.312 1.00 96.31 72 SER A C 1
ATOM 559 O O . SER A 1 72 ? 7.859 1.647 -21.958 1.00 96.31 72 SER A O 1
ATOM 561 N N . VAL A 1 73 ? 9.980 2.146 -21.409 1.00 95.38 73 VAL A N 1
ATOM 562 C CA . VAL A 1 73 ? 10.168 3.237 -22.372 1.00 95.38 73 VAL A CA 1
ATOM 563 C C . VAL A 1 73 ? 11.342 2.920 -23.281 1.00 95.38 73 VAL A C 1
ATOM 565 O O . VAL A 1 73 ? 12.231 2.153 -22.909 1.00 95.38 73 VAL A O 1
ATOM 568 N N . SER A 1 74 ? 11.328 3.517 -24.465 1.00 92.81 74 SER A N 1
ATOM 569 C CA . SER A 1 74 ? 12.420 3.407 -25.424 1.00 92.81 74 SER A CA 1
ATOM 570 C C . SER A 1 74 ? 12.924 4.783 -25.838 1.00 92.81 74 SER A C 1
ATOM 572 O O . SER A 1 74 ? 12.221 5.799 -25.744 1.00 92.81 74 SER A O 1
ATOM 574 N N . HIS A 1 75 ? 14.157 4.803 -26.335 1.00 82.56 75 HIS A N 1
ATOM 575 C CA . HIS A 1 75 ? 14.745 5.984 -26.949 1.00 82.56 75 HIS A CA 1
ATOM 576 C C . HIS A 1 75 ? 13.864 6.483 -28.105 1.00 82.56 75 HIS A C 1
ATOM 578 O O . HIS A 1 75 ? 13.526 5.714 -29.005 1.00 82.56 75 HIS A O 1
ATOM 584 N N . GLY A 1 76 ? 13.490 7.764 -28.077 1.00 84.56 76 GLY A N 1
ATOM 585 C CA . GLY A 1 76 ? 12.611 8.364 -29.089 1.00 84.56 76 GLY A CA 1
ATOM 586 C C . GLY A 1 76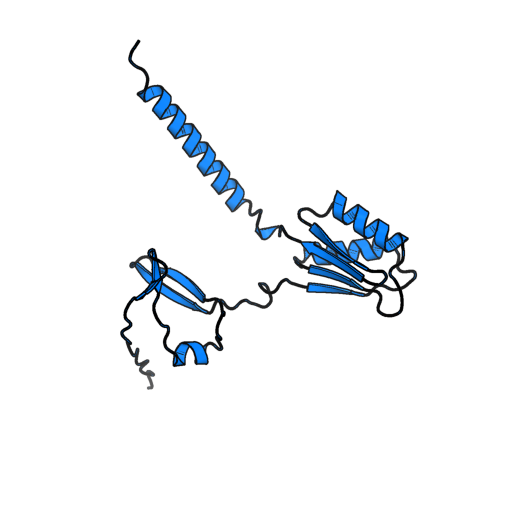 ? 11.106 8.300 -28.794 1.00 84.56 76 GLY A C 1
ATOM 587 O O . GLY A 1 76 ? 10.336 8.904 -29.542 1.00 84.56 76 GLY A O 1
ATOM 588 N N . ASP A 1 77 ? 10.671 7.659 -27.700 1.00 92.44 77 ASP A N 1
ATOM 589 C CA . ASP A 1 77 ? 9.292 7.819 -27.222 1.00 92.44 77 ASP A CA 1
ATOM 590 C C . ASP A 1 77 ? 9.006 9.306 -26.942 1.00 92.44 77 ASP A C 1
ATOM 592 O O . ASP A 1 77 ? 9.762 9.978 -26.230 1.00 92.44 77 ASP A O 1
ATOM 596 N N . ASP A 1 78 ? 7.877 9.808 -27.451 1.00 95.56 78 ASP A N 1
ATOM 597 C CA . ASP A 1 78 ? 7.412 11.170 -27.174 1.00 95.56 78 ASP A CA 1
ATOM 598 C C . ASP A 1 78 ? 7.273 11.392 -25.651 1.00 95.56 78 ASP A C 1
ATOM 600 O O . ASP A 1 78 ? 6.531 10.649 -24.989 1.00 95.56 78 ASP A O 1
ATOM 604 N N . PRO A 1 79 ? 7.922 12.423 -25.071 1.00 95.44 79 PRO A N 1
ATOM 605 C CA . PRO A 1 79 ? 7.843 12.705 -23.640 1.00 95.44 79 PRO A CA 1
ATOM 606 C C . PRO A 1 79 ? 6.409 12.829 -23.115 1.00 95.44 79 PRO A C 1
ATOM 608 O O . PRO A 1 79 ? 6.111 12.339 -22.025 1.00 95.44 79 PRO A O 1
ATOM 611 N N . ASN A 1 80 ? 5.490 13.418 -23.889 1.00 94.56 80 ASN A N 1
ATOM 612 C CA . ASN A 1 80 ? 4.097 13.553 -23.456 1.00 94.56 80 ASN A CA 1
ATOM 613 C C . ASN A 1 80 ? 3.373 12.199 -23.421 1.00 94.56 80 ASN A C 1
ATOM 615 O O . ASN A 1 80 ? 2.536 11.968 -22.548 1.00 94.56 80 ASN A O 1
ATOM 619 N N . SER A 1 81 ? 3.701 11.284 -24.333 1.00 96.44 81 SER A N 1
ATOM 620 C CA . SER A 1 81 ? 3.215 9.902 -24.315 1.00 96.44 81 SER A CA 1
ATOM 621 C C . SER A 1 81 ? 3.664 9.146 -23.064 1.00 96.44 81 SER A C 1
ATOM 623 O O . SER A 1 81 ? 2.853 8.483 -22.412 1.00 96.44 81 SER A O 1
ATOM 625 N N . VAL A 1 82 ? 4.934 9.290 -22.671 1.00 96.44 82 VAL A N 1
ATOM 626 C CA . VAL A 1 82 ? 5.458 8.715 -21.420 1.00 96.44 82 VAL A CA 1
ATOM 627 C C . VAL A 1 82 ? 4.709 9.284 -20.209 1.00 96.44 82 VAL A C 1
ATOM 629 O O . VAL A 1 82 ? 4.232 8.520 -19.369 1.00 96.44 82 VAL A O 1
ATOM 632 N N . VAL A 1 83 ? 4.519 10.609 -20.154 1.00 96.88 83 VAL A N 1
ATOM 633 C CA . VAL A 1 83 ? 3.746 11.267 -19.086 1.00 96.88 83 VAL A CA 1
ATOM 634 C C . VAL A 1 83 ? 2.320 10.718 -19.014 1.00 96.88 83 VAL A C 1
ATOM 636 O O . VAL A 1 83 ? 1.861 10.373 -17.928 1.00 96.88 83 VAL A O 1
ATOM 639 N N . ARG A 1 84 ? 1.622 10.565 -20.148 1.00 97.00 84 ARG A N 1
ATOM 640 C CA . ARG A 1 84 ? 0.262 9.998 -20.168 1.00 97.00 84 ARG A CA 1
ATOM 641 C C . ARG A 1 84 ? 0.214 8.590 -19.577 1.00 97.00 84 ARG A C 1
ATOM 643 O O . ARG A 1 84 ? -0.692 8.314 -18.800 1.00 97.00 84 ARG A O 1
ATOM 650 N N . ARG A 1 85 ? 1.196 7.729 -19.870 1.00 97.25 85 ARG A N 1
ATOM 651 C CA . ARG A 1 85 ? 1.280 6.378 -19.282 1.00 97.25 85 ARG A CA 1
ATOM 652 C C . ARG A 1 85 ? 1.472 6.415 -17.763 1.00 97.25 85 ARG A C 1
ATOM 654 O O . ARG A 1 85 ? 0.806 5.663 -17.052 1.00 97.25 85 ARG A O 1
ATOM 661 N N . VAL A 1 86 ? 2.319 7.318 -17.262 1.00 96.12 86 VAL A N 1
ATOM 662 C CA . VAL A 1 86 ? 2.495 7.547 -15.814 1.00 96.12 86 VAL A CA 1
ATOM 663 C C . VAL A 1 86 ? 1.184 8.012 -15.175 1.00 96.12 86 VAL A C 1
ATOM 665 O O . VAL A 1 86 ? 0.773 7.468 -14.153 1.00 96.12 86 VAL A O 1
ATOM 668 N N . VAL A 1 87 ? 0.481 8.959 -15.803 1.00 94.12 87 VAL A N 1
ATOM 669 C CA . VAL A 1 87 ? -0.828 9.441 -15.333 1.00 94.12 87 VAL A CA 1
ATOM 670 C C . VAL A 1 87 ? -1.865 8.320 -15.326 1.00 94.12 87 VAL A C 1
ATOM 672 O O . VAL A 1 87 ? -2.607 8.189 -14.359 1.00 94.12 87 VAL A O 1
ATOM 675 N N . SER A 1 88 ? -1.907 7.473 -16.355 1.00 91.69 88 SER A N 1
ATOM 676 C CA . SER A 1 88 ? -2.809 6.319 -16.382 1.00 91.69 88 SER A CA 1
ATOM 677 C C . SER A 1 88 ? -2.540 5.365 -15.219 1.00 91.69 88 SER A C 1
ATOM 679 O O . SER A 1 88 ? -3.480 4.967 -14.536 1.00 91.69 88 SER A O 1
ATOM 681 N N . ALA A 1 89 ? -1.273 5.041 -14.941 1.00 91.69 89 ALA A N 1
ATOM 682 C CA . ALA A 1 89 ? -0.921 4.204 -13.797 1.00 91.69 89 ALA A CA 1
ATOM 683 C C . ALA A 1 89 ? -1.322 4.864 -12.463 1.00 91.69 89 ALA A C 1
ATOM 685 O O . ALA A 1 89 ? -1.896 4.214 -11.588 1.00 91.69 89 ALA A O 1
ATOM 686 N N . TYR A 1 90 ? -1.110 6.172 -12.330 1.00 88.94 90 TYR A N 1
ATOM 687 C CA . TYR A 1 90 ? -1.555 6.933 -11.164 1.00 88.94 90 TYR A CA 1
ATOM 688 C C . TYR A 1 90 ? -3.081 6.857 -10.972 1.00 88.94 90 TYR A C 1
ATOM 690 O O . TYR A 1 90 ? -3.551 6.501 -9.892 1.00 88.94 90 TYR A O 1
ATOM 698 N N . LEU A 1 91 ? -3.867 7.097 -12.028 1.00 85.12 91 LEU A N 1
ATOM 699 C CA . LEU A 1 91 ? -5.336 7.090 -11.978 1.00 85.12 91 LEU A CA 1
ATOM 700 C C . LEU A 1 91 ? -5.937 5.698 -11.729 1.00 85.12 91 LEU A C 1
ATOM 702 O O . LEU A 1 91 ? -6.984 5.587 -11.096 1.00 85.12 91 LEU A O 1
ATOM 706 N N . VAL A 1 92 ? -5.274 4.631 -12.184 1.00 83.44 92 VAL A N 1
ATOM 707 C CA . VAL A 1 92 ? -5.668 3.238 -11.888 1.00 83.44 92 VAL A CA 1
ATOM 708 C C . VAL A 1 92 ? -5.421 2.874 -10.410 1.00 83.44 92 VAL A C 1
ATOM 710 O O . VAL A 1 92 ? -5.961 1.884 -9.906 1.00 83.44 92 VAL A O 1
ATOM 713 N N . GLY A 1 93 ? -4.642 3.684 -9.687 1.00 77.25 93 GLY A N 1
ATOM 714 C CA . GLY A 1 93 ? -4.352 3.495 -8.267 1.00 77.25 93 GLY A CA 1
ATOM 715 C C . GLY A 1 93 ? -3.124 2.624 -8.010 1.00 77.25 93 GLY A C 1
ATOM 716 O O . GLY A 1 93 ? -3.092 1.883 -7.025 1.00 77.25 93 GLY A O 1
ATOM 717 N N . TYR A 1 94 ? -2.125 2.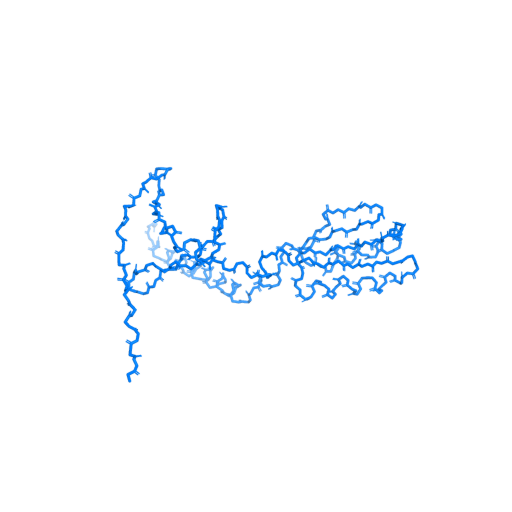670 -8.898 1.00 86.06 94 TYR A N 1
ATOM 718 C CA . TYR A 1 94 ? -0.807 2.106 -8.611 1.00 86.06 94 TYR A CA 1
ATOM 719 C C . TYR A 1 94 ? -0.077 2.981 -7.582 1.00 86.06 94 TYR A C 1
ATOM 721 O O . TYR A 1 94 ? 0.052 4.188 -7.765 1.00 86.06 94 TYR A O 1
ATOM 729 N N . SER A 1 95 ? 0.403 2.373 -6.495 1.00 85.81 95 SER A N 1
ATOM 730 C CA . SER A 1 95 ? 1.120 3.073 -5.420 1.00 85.81 95 SER A CA 1
ATOM 731 C C . SER A 1 95 ? 2.623 3.188 -5.683 1.00 85.81 95 SER A C 1
ATOM 733 O O . SER A 1 95 ? 3.292 4.008 -5.064 1.00 85.81 95 SER A O 1
ATOM 735 N N . ILE A 1 96 ? 3.161 2.356 -6.579 1.00 91.62 96 ILE A N 1
ATOM 736 C CA . ILE A 1 96 ? 4.525 2.467 -7.103 1.00 91.62 96 ILE A CA 1
ATOM 737 C C . ILE A 1 96 ? 4.441 2.468 -8.625 1.00 91.62 96 ILE A C 1
ATOM 739 O O . ILE A 1 96 ? 3.850 1.569 -9.222 1.00 91.62 96 ILE A O 1
ATOM 743 N N . ILE A 1 97 ? 5.053 3.457 -9.262 1.00 95.31 97 ILE A N 1
ATOM 744 C CA . ILE A 1 97 ? 5.142 3.548 -10.719 1.00 95.31 97 ILE A CA 1
ATOM 745 C C . ILE A 1 97 ? 6.622 3.589 -11.064 1.00 95.31 97 ILE A C 1
ATOM 747 O O . ILE A 1 97 ? 7.308 4.563 -10.770 1.00 95.31 97 ILE A O 1
ATOM 751 N N . GLN A 1 98 ? 7.114 2.512 -11.661 1.00 97.12 98 GLN A N 1
ATOM 752 C CA . GLN A 1 98 ? 8.492 2.399 -12.104 1.00 97.12 98 GLN A CA 1
ATOM 753 C C . GLN A 1 98 ? 8.540 2.562 -13.618 1.00 97.12 98 GLN A C 1
ATOM 755 O O . GLN A 1 98 ? 7.871 1.836 -14.348 1.00 97.12 98 GLN A O 1
ATOM 760 N N . VAL A 1 99 ? 9.341 3.505 -14.089 1.00 97.31 99 VAL A N 1
ATOM 761 C CA . VAL A 1 99 ? 9.612 3.732 -15.506 1.00 97.31 99 VAL A CA 1
ATOM 762 C C . VAL A 1 99 ? 11.021 3.236 -15.791 1.00 97.31 99 VAL A C 1
ATOM 764 O O . VAL A 1 99 ? 11.948 3.634 -15.089 1.00 97.31 99 VAL A O 1
ATOM 767 N N . VAL A 1 100 ? 11.178 2.354 -16.778 1.00 96.38 100 VAL A N 1
ATOM 768 C CA . VAL A 1 100 ? 12.448 1.669 -17.067 1.00 96.38 100 VAL A CA 1
ATOM 769 C C . VAL A 1 100 ? 12.735 1.701 -18.561 1.00 96.38 100 VAL A C 1
ATOM 771 O O . VAL A 1 100 ? 11.855 1.399 -19.362 1.00 96.38 100 VAL A O 1
ATOM 774 N N . ASP A 1 101 ? 13.972 2.012 -18.928 1.00 95.38 101 ASP A N 1
ATOM 775 C CA . ASP A 1 101 ? 14.528 1.631 -20.227 1.00 95.38 101 ASP A CA 1
ATOM 776 C C . ASP A 1 101 ? 15.373 0.362 -20.021 1.00 95.38 101 ASP A C 1
ATOM 778 O O . ASP A 1 101 ? 16.280 0.341 -19.186 1.00 95.38 101 ASP A O 1
ATOM 782 N N . HIS A 1 102 ? 15.027 -0.727 -20.713 1.00 89.94 102 HIS A N 1
ATOM 783 C CA . HIS A 1 102 ? 15.684 -2.028 -20.533 1.00 89.94 102 HIS A CA 1
ATOM 784 C C . HIS A 1 102 ? 16.989 -2.170 -21.323 1.00 89.94 102 HIS A C 1
ATOM 786 O O . HIS A 1 102 ? 17.765 -3.081 -21.040 1.00 89.94 102 HIS A O 1
ATOM 792 N N . GLU A 1 103 ? 17.234 -1.300 -22.301 1.00 87.31 103 GLU A N 1
ATOM 793 C CA . GLU A 1 103 ? 18.382 -1.404 -23.203 1.00 87.31 103 GLU A CA 1
ATOM 794 C C . GLU A 1 103 ? 19.442 -0.343 -22.904 1.00 87.31 103 GLU A C 1
ATOM 796 O O . GLU A 1 103 ? 20.641 -0.592 -23.048 1.00 87.31 103 GLU A O 1
ATOM 801 N N . ARG A 1 104 ? 19.009 0.865 -22.528 1.00 87.81 104 ARG A N 1
ATOM 802 C CA . ARG A 1 104 ? 19.865 2.046 -22.377 1.00 87.81 104 ARG A CA 1
ATOM 803 C C . ARG A 1 104 ? 19.466 2.867 -21.148 1.00 87.81 104 ARG A C 1
ATOM 805 O O . ARG A 1 104 ? 19.286 2.338 -20.059 1.00 87.81 104 ARG A O 1
ATOM 812 N N . ARG A 1 105 ? 19.432 4.192 -21.303 1.00 91.38 105 ARG A N 1
ATOM 813 C CA . ARG A 1 105 ? 19.071 5.185 -20.293 1.00 91.38 105 ARG A CA 1
ATOM 814 C C . ARG A 1 105 ? 17.825 5.917 -20.762 1.00 91.38 105 ARG A C 1
ATOM 816 O O . ARG A 1 105 ? 17.682 6.156 -21.956 1.00 91.38 105 ARG A O 1
ATOM 823 N N . ILE A 1 106 ? 16.999 6.344 -19.819 1.00 93.25 106 ILE A N 1
ATOM 824 C CA . ILE A 1 106 ? 15.817 7.150 -20.119 1.00 93.25 106 ILE A CA 1
ATOM 825 C C . ILE A 1 106 ? 16.277 8.510 -20.655 1.00 93.25 106 ILE A C 1
ATOM 827 O O . ILE A 1 106 ? 17.204 9.123 -20.106 1.00 93.25 106 ILE A O 1
ATOM 831 N N . ASP A 1 107 ? 15.613 9.002 -21.699 1.00 93.75 107 ASP A N 1
ATOM 832 C CA . ASP A 1 107 ? 15.967 10.279 -22.305 1.00 93.75 107 ASP A CA 1
ATOM 833 C C . ASP A 1 107 ? 15.773 11.442 -21.334 1.00 93.75 107 ASP A C 1
ATOM 835 O O . ASP A 1 107 ? 14.820 11.503 -20.552 1.00 93.75 107 ASP A O 1
ATOM 839 N N . THR A 1 108 ? 16.676 12.422 -21.407 1.00 93.62 108 THR A N 1
ATOM 840 C CA . THR A 1 108 ? 16.640 13.595 -20.526 1.00 93.62 108 THR A CA 1
ATOM 841 C C . THR A 1 108 ? 15.322 14.360 -20.665 1.00 93.62 108 THR A C 1
ATOM 843 O O . THR A 1 108 ? 14.766 14.803 -19.662 1.00 93.62 108 THR A O 1
ATOM 846 N N . SER A 1 109 ? 14.789 14.476 -21.885 1.00 94.12 109 SER A N 1
ATOM 847 C CA . SER A 1 109 ? 13.497 15.119 -22.162 1.00 94.12 109 SER A CA 1
ATOM 848 C C . SER A 1 109 ? 12.329 14.371 -21.511 1.00 94.12 109 SER A C 1
ATOM 850 O O . SER A 1 109 ? 11.483 14.998 -20.876 1.00 94.12 109 SER A O 1
ATOM 852 N N . GLN A 1 110 ? 12.317 13.037 -21.589 1.00 95.00 110 GLN A N 1
ATOM 853 C CA . GLN A 1 110 ? 11.317 12.184 -20.940 1.00 95.00 110 GLN A CA 1
ATOM 854 C C . GLN A 1 110 ? 11.395 12.316 -19.413 1.00 95.00 110 GLN A C 1
ATOM 856 O O . GLN A 1 110 ? 10.380 12.554 -18.758 1.00 95.00 110 GLN A O 1
ATOM 861 N N . LYS A 1 111 ? 12.603 12.243 -18.834 1.00 94.12 111 LYS A N 1
ATOM 862 C CA . LYS A 1 111 ? 12.818 12.434 -17.391 1.00 94.12 111 LYS A CA 1
ATOM 863 C C . LYS A 1 111 ? 12.364 13.805 -16.908 1.00 94.12 111 LYS A C 1
ATOM 865 O O . LYS A 1 111 ? 11.687 13.888 -15.886 1.00 94.12 111 LYS A O 1
ATOM 870 N N . LEU A 1 112 ? 12.736 14.874 -17.611 1.00 95.25 112 LEU A N 1
ATOM 871 C CA . LEU A 1 112 ? 12.337 16.234 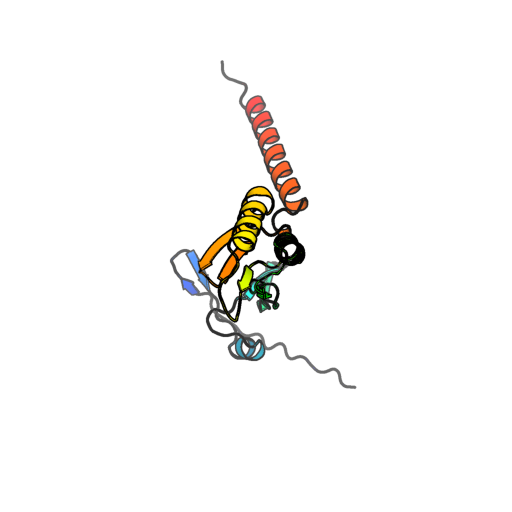-17.249 1.00 95.25 112 LEU A CA 1
ATOM 872 C C . LEU A 1 112 ? 10.816 16.392 -17.296 1.00 95.25 112 LEU A C 1
ATOM 874 O O . LEU A 1 112 ? 10.240 16.875 -16.323 1.00 95.25 112 LEU A O 1
ATOM 878 N N . ALA A 1 113 ? 10.166 15.917 -18.362 1.00 95.50 113 ALA A N 1
ATOM 879 C CA . ALA A 1 113 ? 8.713 15.976 -18.502 1.00 95.50 113 ALA A CA 1
ATOM 880 C C . ALA A 1 113 ? 7.992 15.207 -17.381 1.00 95.50 113 ALA A C 1
ATOM 882 O O . ALA A 1 113 ? 7.084 15.747 -16.747 1.00 95.50 113 ALA A O 1
ATOM 883 N N . MET A 1 114 ? 8.432 13.980 -17.071 1.00 96.06 114 MET A N 1
ATOM 884 C CA . MET A 1 114 ? 7.862 13.184 -15.979 1.00 96.06 114 MET A CA 1
ATOM 885 C C . MET A 1 114 ? 8.024 13.863 -14.617 1.00 96.06 114 MET A C 1
ATOM 887 O O . MET A 1 114 ? 7.063 13.930 -13.849 1.00 96.06 114 MET A O 1
ATOM 891 N N . LYS A 1 115 ? 9.215 14.387 -14.305 1.00 95.12 115 LYS A N 1
ATOM 892 C CA . LYS A 1 115 ? 9.481 15.056 -13.022 1.00 95.12 115 LYS A CA 1
ATOM 893 C C . LYS A 1 115 ? 8.691 16.350 -12.871 1.00 95.12 115 LYS A C 1
ATOM 895 O O . LYS A 1 115 ? 8.149 16.600 -11.795 1.00 95.12 115 LYS A O 1
ATOM 900 N N . ASP A 1 116 ? 8.628 17.160 -13.928 1.00 95.38 116 ASP A N 1
ATOM 901 C CA . ASP A 1 116 ? 7.888 18.422 -13.918 1.00 95.38 116 ASP A CA 1
ATOM 902 C C . ASP A 1 116 ? 6.391 18.178 -13.711 1.00 95.38 116 ASP A C 1
ATOM 904 O O . ASP A 1 116 ? 5.774 18.779 -12.828 1.00 95.38 116 ASP A O 1
ATOM 908 N N . PHE A 1 117 ? 5.827 17.220 -14.451 1.00 93.81 117 PHE A N 1
ATOM 909 C CA . PHE A 1 117 ? 4.425 16.853 -14.312 1.00 93.81 117 PHE A CA 1
ATOM 910 C C . PHE A 1 117 ? 4.125 16.276 -12.925 1.00 93.81 117 PHE A C 1
ATOM 912 O O . PHE A 1 117 ? 3.178 16.714 -12.275 1.00 93.81 117 PHE A O 1
ATOM 919 N N . THR A 1 118 ? 4.954 15.346 -12.439 1.00 91.56 118 THR A N 1
ATOM 920 C CA . THR A 1 118 ? 4.771 14.715 -11.122 1.00 91.56 118 THR A CA 1
ATOM 921 C C . THR A 1 118 ? 4.698 15.768 -10.019 1.00 91.56 118 THR A C 1
ATOM 923 O O . THR A 1 118 ? 3.717 15.814 -9.284 1.00 91.56 118 THR A O 1
ATOM 926 N N . ARG A 1 119 ? 5.675 16.684 -9.963 1.00 90.88 119 ARG A N 1
ATOM 927 C CA . ARG A 1 119 ? 5.749 17.727 -8.925 1.00 90.88 119 ARG A CA 1
ATOM 928 C C . ARG A 1 119 ? 4.596 18.724 -8.981 1.00 90.88 119 ARG A C 1
ATOM 930 O O . ARG A 1 119 ? 4.170 19.218 -7.943 1.00 90.88 119 ARG A O 1
ATOM 937 N N . LYS A 1 120 ? 4.115 19.060 -10.181 1.00 89.81 120 LYS A N 1
ATOM 938 C CA . LYS A 1 120 ? 3.084 20.092 -10.366 1.00 89.81 120 LYS A CA 1
ATOM 939 C C . LYS A 1 120 ? 1.657 19.551 -10.321 1.00 89.81 120 LYS A C 1
ATOM 941 O O . LYS A 1 120 ? 0.742 20.337 -10.081 1.00 89.81 120 LYS A O 1
ATOM 946 N N . LYS A 1 121 ? 1.441 18.272 -10.651 1.00 87.56 121 LYS A N 1
ATOM 947 C CA . LYS A 1 121 ? 0.107 17.738 -10.985 1.00 87.56 121 LYS A CA 1
ATOM 948 C C . LYS A 1 121 ? -0.270 16.439 -10.272 1.00 87.56 121 LYS A C 1
ATOM 950 O O . LYS A 1 121 ? -1.463 16.157 -10.208 1.00 87.56 121 LYS A O 1
ATOM 955 N N . LEU A 1 122 ? 0.677 15.659 -9.740 1.00 88.44 122 LEU A N 1
ATOM 956 C CA . LEU A 1 122 ? 0.378 14.389 -9.064 1.00 88.44 122 LEU A CA 1
ATOM 957 C C . LEU A 1 122 ? 0.465 14.548 -7.543 1.00 88.44 122 LEU A C 1
ATOM 959 O O . LEU A 1 122 ? 1.535 14.464 -6.942 1.00 88.44 122 LEU A O 1
ATOM 963 N N . VAL A 1 123 ? -0.686 14.786 -6.912 1.00 85.00 123 VAL A N 1
ATOM 964 C CA . VAL A 1 123 ? -0.781 14.990 -5.460 1.00 85.00 123 VAL A CA 1
ATOM 965 C C . VAL A 1 123 ? -0.307 13.745 -4.711 1.00 85.00 123 VAL A C 1
ATOM 967 O O . VAL A 1 123 ? -0.641 12.619 -5.086 1.00 85.00 123 VAL A O 1
ATOM 970 N N . GLY A 1 124 ? 0.481 13.966 -3.653 1.00 82.69 124 GLY A N 1
ATOM 971 C CA . GLY A 1 124 ? 1.000 12.904 -2.792 1.00 82.69 124 GLY A CA 1
ATOM 972 C C . GLY A 1 124 ? 1.945 11.938 -3.498 1.00 82.69 124 GLY A C 1
ATOM 973 O O . GLY A 1 124 ? 2.046 10.796 -3.066 1.00 82.69 124 GLY A O 1
ATOM 974 N N . THR A 1 125 ? 2.582 12.357 -4.595 1.00 89.44 125 THR A N 1
ATOM 975 C CA . THR A 1 125 ? 3.545 11.535 -5.335 1.00 89.44 125 THR A CA 1
ATOM 976 C C . THR A 1 125 ? 4.961 12.057 -5.136 1.00 89.44 125 THR A C 1
ATOM 978 O O . THR A 1 125 ? 5.238 13.228 -5.391 1.00 89.44 125 THR A O 1
ATOM 981 N N . GLU A 1 126 ? 5.868 11.176 -4.731 1.00 89.06 126 GLU A N 1
ATOM 982 C CA . GLU A 1 126 ? 7.286 11.465 -4.533 1.00 89.06 126 GLU A CA 1
ATOM 983 C C . GLU A 1 126 ? 8.154 10.665 -5.508 1.00 89.06 126 GLU A C 1
ATOM 985 O O . GLU A 1 126 ? 7.781 9.583 -5.962 1.00 89.06 126 GLU A O 1
ATOM 990 N N . ILE A 1 127 ? 9.328 11.201 -5.847 1.00 93.31 127 ILE A N 1
ATOM 991 C CA . ILE A 1 127 ? 10.330 10.488 -6.648 1.00 93.31 127 ILE A CA 1
ATOM 992 C C . ILE A 1 127 ? 11.239 9.743 -5.673 1.00 93.31 127 ILE A C 1
ATOM 994 O O . ILE A 1 127 ? 12.014 10.372 -4.958 1.00 93.31 127 ILE A O 1
ATOM 998 N N . LEU A 1 128 ? 11.151 8.415 -5.663 1.00 88.88 128 LEU A N 1
ATOM 999 C CA . LEU A 1 128 ? 11.916 7.550 -4.764 1.00 88.88 128 LEU A CA 1
ATOM 1000 C C . LEU A 1 128 ? 13.294 7.191 -5.333 1.00 88.88 128 LEU A C 1
ATOM 1002 O O . LEU A 1 128 ? 14.249 7.019 -4.582 1.00 88.88 128 LEU A O 1
ATOM 1006 N N . SER A 1 129 ? 13.409 7.071 -6.657 1.00 90.12 129 SER A N 1
ATOM 1007 C CA . SER A 1 129 ? 14.672 6.757 -7.331 1.00 90.12 129 SER A CA 1
ATOM 1008 C C . SER A 1 129 ? 14.746 7.433 -8.693 1.00 90.12 129 SER A C 1
ATOM 1010 O O . SER A 1 129 ? 13.741 7.520 -9.398 1.00 90.12 129 SER A O 1
ATOM 1012 N N . ASP A 1 130 ? 15.939 7.894 -9.063 1.00 94.12 130 ASP A N 1
ATOM 1013 C CA . ASP A 1 130 ? 16.245 8.551 -10.334 1.00 94.12 130 ASP A CA 1
ATOM 1014 C C . ASP A 1 130 ? 17.636 8.120 -10.821 1.00 94.12 130 ASP A C 1
ATOM 1016 O O . ASP A 1 130 ? 18.635 8.819 -10.663 1.00 94.12 130 ASP A O 1
ATOM 1020 N N . LEU A 1 131 ? 17.693 6.932 -11.413 1.00 93.81 131 LEU A N 1
ATOM 1021 C CA . LEU A 1 131 ? 18.896 6.317 -11.973 1.00 93.81 131 LEU A CA 1
ATOM 1022 C C . LEU A 1 131 ? 18.912 6.486 -13.493 1.00 93.81 131 LEU A C 1
ATOM 1024 O O . LEU A 1 131 ? 17.855 6.689 -14.085 1.00 93.81 131 LEU A O 1
ATOM 1028 N N . PRO A 1 132 ? 20.060 6.406 -14.187 1.00 92.69 132 PRO A N 1
ATOM 1029 C CA . PRO A 1 132 ? 20.128 6.647 -15.632 1.00 92.69 132 PRO A CA 1
ATOM 1030 C C . PRO A 1 132 ? 19.049 5.920 -16.455 1.00 92.69 132 PRO A C 1
ATOM 1032 O O . PRO A 1 132 ? 18.425 6.536 -17.315 1.00 92.69 132 PRO A O 1
ATOM 1035 N N . ASN A 1 133 ? 18.770 4.658 -16.140 1.00 93.81 133 ASN A N 1
ATOM 1036 C CA . ASN A 1 133 ? 17.814 3.789 -16.827 1.00 93.81 133 ASN A CA 1
ATOM 1037 C C . ASN A 1 133 ? 16.475 3.596 -16.097 1.00 93.81 133 ASN A C 1
ATOM 1039 O O . ASN A 1 133 ? 15.611 2.888 -16.604 1.00 93.81 133 ASN A O 1
ATOM 1043 N N . GLU A 1 134 ? 16.285 4.217 -14.932 1.00 94.50 134 GLU A N 1
ATOM 1044 C CA . GLU A 1 134 ? 15.111 3.987 -14.090 1.00 94.50 134 GLU A CA 1
ATOM 1045 C C . GLU A 1 134 ? 14.642 5.269 -13.392 1.00 94.50 134 GLU A C 1
ATOM 1047 O O . GLU A 1 134 ? 15.431 6.016 -12.816 1.00 94.50 134 GLU A O 1
ATOM 1052 N N . LEU A 1 135 ? 13.331 5.496 -13.381 1.00 96.25 135 LEU A N 1
ATOM 1053 C CA . LEU A 1 135 ? 12.680 6.483 -12.525 1.00 96.25 135 LEU A CA 1
ATOM 1054 C C . LEU A 1 135 ? 11.565 5.794 -11.734 1.00 96.25 135 LEU A C 1
ATOM 1056 O O . LEU A 1 135 ? 10.638 5.248 -12.329 1.00 96.25 135 LEU A O 1
ATOM 1060 N N . THR A 1 136 ? 11.624 5.850 -10.406 1.00 96.00 136 THR A N 1
ATOM 1061 C CA . THR A 1 136 ? 10.595 5.268 -9.533 1.00 96.00 136 THR A CA 1
ATOM 1062 C C . THR A 1 136 ? 9.840 6.361 -8.795 1.00 96.00 136 THR A C 1
ATOM 1064 O O . THR A 1 136 ? 10.436 7.182 -8.099 1.00 96.00 136 THR A O 1
ATOM 1067 N N . LEU A 1 137 ? 8.515 6.337 -8.929 1.00 94.44 137 LEU A N 1
ATOM 1068 C CA . LEU A 1 137 ? 7.575 7.213 -8.242 1.00 94.44 137 LEU A CA 1
ATOM 1069 C C . LEU A 1 137 ? 6.805 6.420 -7.185 1.00 94.44 137 LEU A C 1
ATOM 1071 O O . LEU A 1 137 ? 6.365 5.297 -7.447 1.00 94.44 137 LEU A O 1
ATOM 1075 N N . GLN A 1 138 ? 6.601 7.021 -6.019 1.00 90.94 138 GLN A N 1
ATOM 1076 C CA . GLN A 1 138 ? 5.770 6.485 -4.949 1.00 90.94 138 GLN A CA 1
ATOM 1077 C C . GLN A 1 138 ? 4.584 7.409 -4.698 1.00 90.94 138 GLN A C 1
ATOM 1079 O O . GLN A 1 138 ? 4.761 8.597 -4.451 1.00 90.94 138 GLN A O 1
ATOM 1084 N N . VAL A 1 139 ? 3.376 6.853 -4.731 1.00 87.25 139 VAL A N 1
ATOM 1085 C CA . VAL A 1 139 ? 2.141 7.562 -4.389 1.00 87.25 139 VAL A CA 1
ATOM 1086 C C . VAL A 1 139 ? 1.806 7.247 -2.935 1.00 87.25 139 VAL A C 1
ATOM 1088 O O . VAL A 1 139 ? 1.427 6.123 -2.606 1.00 87.25 139 VAL A O 1
ATOM 1091 N N . LEU A 1 140 ? 1.996 8.234 -2.066 1.00 75.88 140 LEU A N 1
ATOM 1092 C CA . LEU A 1 140 ? 1.774 8.152 -0.623 1.00 75.88 140 LEU A CA 1
ATOM 1093 C C . LEU A 1 140 ? 0.327 8.454 -0.236 1.00 75.88 140 LEU A C 1
ATOM 1095 O O . LEU A 1 140 ? -0.163 7.903 0.738 1.00 75.88 140 LEU A O 1
ATOM 1099 N N . LEU A 1 141 ? -0.358 9.301 -1.007 1.00 64.62 141 LEU A N 1
ATOM 1100 C CA . LEU A 1 141 ? -1.772 9.608 -0.808 1.00 64.62 141 LEU A CA 1
ATOM 1101 C C . LEU A 1 141 ? -2.555 8.983 -1.955 1.00 64.62 141 LEU A C 1
ATOM 1103 O O . LEU A 1 141 ? -2.563 9.502 -3.072 1.00 64.62 141 LEU A O 1
ATOM 1107 N N . SER A 1 142 ? -3.215 7.856 -1.701 1.00 54.69 142 SER A N 1
ATOM 1108 C CA . SER A 1 142 ? -4.203 7.366 -2.661 1.00 54.69 142 SER A CA 1
ATOM 1109 C C . SER A 1 142 ? -5.459 8.238 -2.562 1.00 54.69 142 SER A C 1
ATOM 1111 O O . SER A 1 142 ? -5.866 8.623 -1.466 1.00 54.69 142 SER A O 1
ATOM 1113 N N . TYR A 1 143 ? -6.129 8.523 -3.683 1.00 49.69 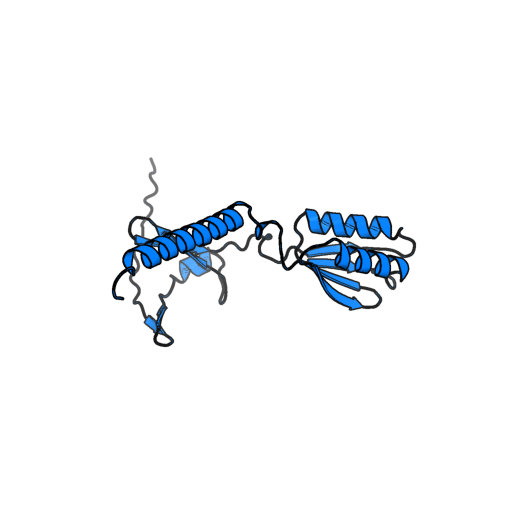143 TYR A N 1
ATOM 1114 C CA . TYR A 1 143 ? -7.436 9.205 -3.675 1.00 49.69 143 TYR A CA 1
ATOM 1115 C C . TYR A 1 143 ? -8.467 8.517 -2.750 1.00 49.69 143 TYR A C 1
ATOM 1117 O O . TYR A 1 143 ? -9.438 9.148 -2.338 1.00 49.69 143 TYR A O 1
ATOM 1125 N N . ALA A 1 144 ? -8.249 7.248 -2.379 1.00 47.44 144 ALA A N 1
ATOM 1126 C CA . ALA A 1 144 ? -9.074 6.524 -1.418 1.00 47.44 144 ALA A CA 1
ATOM 1127 C C . ALA A 1 144 ? -8.925 7.022 0.039 1.00 47.44 144 ALA A C 1
ATOM 1129 O O . ALA A 1 144 ? -9.853 6.843 0.824 1.00 47.44 144 ALA A O 1
ATOM 1130 N N . GLU A 1 145 ? -7.821 7.687 0.400 1.00 48.84 145 GLU A N 1
ATOM 1131 C CA . GLU A 1 145 ? -7.597 8.267 1.741 1.00 48.84 145 GLU A CA 1
ATOM 1132 C C . GLU A 1 145 ? -8.199 9.673 1.906 1.00 48.84 145 GLU A C 1
ATOM 1134 O O . GLU A 1 145 ? -8.367 10.173 3.021 1.00 48.84 145 GLU A O 1
ATOM 1139 N N . LEU A 1 146 ? -8.589 10.299 0.794 1.00 52.97 146 LEU A N 1
ATOM 1140 C CA . LEU A 1 146 ? -9.350 11.548 0.742 1.00 52.97 146 LEU A CA 1
ATOM 1141 C C . LEU A 1 146 ? -10.839 11.263 0.520 1.00 52.97 146 LEU A C 1
ATOM 1143 O O . LEU A 1 146 ? -11.511 11.966 -0.237 1.00 52.97 146 LEU A O 1
ATOM 1147 N N . SER A 1 147 ? -11.377 10.211 1.147 1.00 59.28 147 SER A N 1
ATOM 1148 C CA . SER A 1 147 ? -12.803 9.939 1.023 1.00 59.28 147 SER A CA 1
ATOM 1149 C C . SER A 1 147 ? -13.581 11.165 1.521 1.00 59.28 147 SER A C 1
ATOM 1151 O O . SER A 1 147 ? -13.352 11.673 2.622 1.00 59.28 147 SER A O 1
ATOM 1153 N N . VAL A 1 148 ? -14.518 11.662 0.706 1.00 65.62 148 VAL A N 1
ATOM 1154 C CA . VAL A 1 148 ? -15.420 12.770 1.082 1.00 65.62 148 VAL A CA 1
ATOM 1155 C C . VAL A 1 148 ? -16.083 12.478 2.432 1.00 65.62 148 VAL A C 1
ATOM 1157 O O . VAL A 1 148 ? -16.301 13.377 3.238 1.00 65.62 148 VAL A O 1
ATOM 1160 N N . LYS A 1 149 ? -16.315 11.194 2.724 1.00 66.94 149 LYS A N 1
ATOM 1161 C CA . LYS A 1 149 ? -16.813 10.694 4.004 1.00 66.94 149 LYS A CA 1
ATOM 1162 C C . LYS A 1 149 ? -15.879 11.011 5.180 1.00 66.94 149 LYS A C 1
ATOM 1164 O O . LYS A 1 149 ? -16.364 11.455 6.218 1.00 66.94 149 LYS A O 1
ATOM 1169 N N . ASP A 1 150 ? -14.570 10.822 5.043 1.00 64.19 150 ASP A N 1
ATOM 1170 C CA . ASP A 1 150 ? -13.602 11.126 6.106 1.00 64.19 150 ASP A CA 1
ATOM 1171 C C . ASP A 1 150 ? -13.366 12.629 6.272 1.00 64.19 150 ASP A C 1
ATOM 1173 O O . ASP A 1 150 ? -13.113 13.088 7.390 1.00 64.19 150 ASP A O 1
ATOM 1177 N N . ALA A 1 151 ? -13.496 13.406 5.194 1.00 73.81 151 ALA A N 1
ATOM 1178 C CA . ALA A 1 151 ? -13.514 14.866 5.264 1.00 73.81 151 ALA A CA 1
ATOM 1179 C C . ALA A 1 151 ? -14.772 15.373 5.994 1.00 73.81 151 ALA A C 1
ATOM 1181 O O . ALA A 1 151 ? -14.663 16.153 6.939 1.00 73.81 151 ALA A O 1
ATOM 1182 N N . LEU A 1 152 ? -15.959 14.869 5.633 1.00 82.94 152 LEU A N 1
ATOM 1183 C CA . LEU A 1 152 ? -17.230 15.187 6.298 1.00 82.94 152 LEU A CA 1
ATOM 1184 C C . LEU A 1 152 ? -17.226 14.793 7.775 1.00 82.94 152 LEU A C 1
ATOM 1186 O O . LEU A 1 152 ? -17.669 15.571 8.616 1.00 82.94 152 LEU A O 1
ATOM 1190 N N . ARG A 1 153 ? -16.675 13.622 8.114 1.00 81.56 153 ARG A N 1
ATOM 1191 C CA . ARG A 1 153 ? -16.527 13.189 9.509 1.00 81.56 153 ARG A CA 1
ATOM 1192 C C . ARG A 1 153 ? -15.659 14.163 10.309 1.00 81.56 153 ARG A C 1
ATOM 1194 O O . ARG A 1 153 ? -16.052 14.553 11.404 1.00 81.56 153 ARG A O 1
ATOM 1201 N N . ARG A 1 154 ? -14.506 14.574 9.769 1.00 83.44 154 ARG A N 1
ATOM 1202 C CA . ARG A 1 154 ? -13.621 15.562 10.412 1.00 83.44 154 ARG A CA 1
ATOM 1203 C C . ARG A 1 154 ? -14.310 16.917 10.580 1.00 83.44 154 ARG A C 1
ATOM 1205 O O . ARG A 1 154 ? -14.256 17.476 11.670 1.00 83.44 154 ARG A O 1
ATOM 1212 N N . MET A 1 155 ? -15.010 17.398 9.552 1.00 92.50 155 MET A N 1
ATOM 1213 C CA . MET A 1 155 ? -15.801 18.633 9.636 1.00 92.50 155 MET A CA 1
ATOM 1214 C C . MET A 1 155 ? -16.878 18.548 10.726 1.00 92.50 155 MET A C 1
ATOM 1216 O O . MET A 1 155 ? -17.016 19.478 11.515 1.00 92.50 155 MET A O 1
ATOM 1220 N N . GLY A 1 156 ? -17.580 17.415 10.833 1.00 94.38 156 GLY A N 1
ATOM 1221 C CA . GLY A 1 156 ? -18.566 17.180 11.890 1.00 94.38 156 GLY A CA 1
ATOM 1222 C C . GLY A 1 156 ? -17.960 17.191 13.297 1.00 94.38 156 GLY A C 1
ATOM 1223 O O . GLY A 1 156 ? -18.536 17.790 14.202 1.00 94.38 156 GLY A O 1
ATOM 1224 N N . ILE A 1 157 ? -16.779 16.591 13.482 1.00 92.50 157 ILE A N 1
ATOM 1225 C CA . ILE A 1 157 ? -16.058 16.611 14.768 1.00 92.50 157 ILE A CA 1
ATOM 1226 C C . ILE A 1 157 ? -15.670 18.044 15.155 1.00 92.50 157 ILE A C 1
ATOM 1228 O O . ILE A 1 157 ? -15.895 18.444 16.295 1.00 92.50 157 ILE A O 1
ATOM 1232 N N . ILE A 1 158 ? -15.132 18.826 14.214 1.00 94.44 158 ILE A N 1
ATOM 1233 C CA . ILE A 1 158 ? -14.746 20.223 14.458 1.00 94.44 158 ILE A CA 1
ATOM 1234 C C . ILE A 1 158 ? -15.976 21.063 14.816 1.00 94.44 158 ILE A C 1
ATOM 1236 O O . ILE A 1 158 ? -15.961 21.757 15.828 1.00 94.44 158 ILE A O 1
ATOM 1240 N N . ALA A 1 159 ? -17.066 20.947 14.052 1.00 95.38 159 ALA A N 1
ATOM 1241 C CA . ALA A 1 159 ? -18.306 21.671 14.326 1.00 95.38 159 ALA A CA 1
ATOM 1242 C C . ALA A 1 159 ? -18.907 21.305 15.697 1.00 95.38 159 ALA A C 1
ATOM 1244 O O . ALA A 1 159 ? -19.332 22.187 16.441 1.00 95.38 159 ALA A O 1
ATOM 1245 N N . ALA A 1 160 ? -18.899 20.020 16.068 1.00 93.62 160 ALA A N 1
ATOM 1246 C CA . ALA A 1 160 ? -19.365 19.567 17.378 1.00 93.62 160 ALA A CA 1
ATOM 1247 C C . ALA A 1 160 ? -18.478 20.079 18.527 1.00 93.62 160 ALA A C 1
ATOM 1249 O O . ALA A 1 160 ? -19.001 20.426 19.586 1.00 93.62 160 ALA A O 1
ATOM 1250 N N . SER A 1 161 ? -17.158 20.154 18.317 1.00 93.00 161 SER A N 1
ATOM 1251 C CA . SER A 1 161 ? -16.226 20.769 19.269 1.00 93.00 161 SER A CA 1
ATOM 1252 C C . SER A 1 161 ? -16.527 22.254 19.441 1.00 93.00 161 SER A C 1
ATOM 1254 O O . SER A 1 161 ? -16.779 22.688 20.557 1.00 93.00 161 SER A O 1
ATOM 1256 N N . MET A 1 162 ? -16.627 23.006 18.339 1.00 94.12 162 MET A N 1
ATOM 1257 C CA . MET A 1 162 ? -16.961 24.434 18.366 1.00 94.12 162 MET A CA 1
ATOM 1258 C C . MET A 1 162 ? -18.299 24.700 19.069 1.00 94.12 162 MET A C 1
ATOM 1260 O O . MET A 1 162 ? -18.423 25.656 19.830 1.00 94.12 162 MET A O 1
ATOM 1264 N N . HIS A 1 163 ? -19.303 23.847 18.848 1.00 92.56 163 HIS A N 1
ATOM 1265 C CA . HIS A 1 163 ? -20.596 23.967 19.520 1.00 92.56 163 HIS A CA 1
ATOM 1266 C C . HIS A 1 163 ? -20.489 23.717 21.030 1.00 92.56 163 HIS A C 1
ATOM 1268 O O . HIS A 1 163 ? -21.083 24.443 21.826 1.00 92.56 163 HIS A O 1
ATOM 1274 N N . ARG A 1 164 ? -19.701 22.717 21.439 1.00 90.69 164 ARG A N 1
ATOM 1275 C CA . ARG A 1 164 ? -19.440 22.434 22.854 1.00 90.69 164 ARG A CA 1
ATOM 1276 C C . ARG A 1 164 ? -18.681 23.577 23.525 1.00 90.69 164 ARG A C 1
ATOM 1278 O O . ARG A 1 164 ? -19.066 23.972 24.620 1.00 90.69 164 ARG A O 1
ATOM 1285 N N . ASP A 1 165 ? -17.676 24.133 22.858 1.00 88.62 165 ASP A N 1
ATOM 1286 C CA . ASP A 1 165 ? -16.897 25.271 23.355 1.00 88.62 165 ASP A CA 1
ATOM 1287 C C . ASP A 1 165 ? -17.783 26.513 23.532 1.00 88.62 165 ASP A C 1
ATOM 1289 O O . ASP A 1 165 ? -17.699 27.195 24.553 1.00 88.62 165 ASP A O 1
ATOM 1293 N N . ALA A 1 166 ? -18.708 26.765 22.597 1.00 90.44 166 ALA A N 1
ATOM 1294 C CA . ALA A 1 166 ? -19.688 27.845 22.714 1.00 90.44 166 ALA A CA 1
ATOM 1295 C C . ALA A 1 166 ? -20.640 27.656 23.912 1.00 90.44 166 ALA A C 1
ATOM 1297 O O . ALA A 1 166 ? -20.898 28.607 24.651 1.00 90.44 166 ALA A O 1
ATOM 1298 N N . LEU A 1 167 ? -21.137 26.434 24.143 1.00 90.19 167 LEU A N 1
ATOM 1299 C CA . LEU A 1 167 ? -21.976 26.122 25.307 1.00 90.19 167 LEU A CA 1
ATOM 1300 C C . LEU A 1 167 ? -21.208 26.276 26.625 1.00 90.19 167 LEU A C 1
ATOM 1302 O O . LEU A 1 167 ? -21.749 26.820 27.587 1.00 90.19 167 LEU A O 1
ATOM 1306 N N . LEU A 1 168 ? -19.948 25.838 26.668 1.00 86.88 168 LEU A N 1
ATOM 1307 C CA . LEU A 1 168 ? -19.083 26.010 27.833 1.00 86.88 168 LEU A CA 1
ATOM 1308 C C . LEU A 1 168 ? -18.815 27.491 28.110 1.00 86.88 168 LEU A C 1
ATOM 1310 O O . LEU A 1 168 ? -18.919 27.904 29.260 1.00 86.88 168 LEU A O 1
ATOM 1314 N N . ALA A 1 169 ? -18.549 28.310 27.090 1.00 85.94 169 ALA A N 1
ATOM 1315 C CA . ALA A 1 169 ? -18.357 29.751 27.257 1.00 85.94 169 ALA A CA 1
ATOM 1316 C C . ALA A 1 169 ? -19.597 30.440 27.858 1.00 85.94 169 ALA A C 1
ATOM 1318 O O . ALA A 1 169 ? -19.464 31.295 28.731 1.00 85.94 169 ALA A O 1
ATOM 1319 N N . VAL A 1 170 ? -20.803 30.024 27.453 1.00 79.94 170 VAL A N 1
ATOM 1320 C CA . VAL A 1 170 ? -22.069 30.525 28.019 1.00 79.94 170 VAL A CA 1
ATOM 1321 C C . VAL A 1 170 ? -22.295 30.019 29.448 1.00 79.94 170 VAL A C 1
ATOM 1323 O O . VAL A 1 170 ? -22.688 30.794 30.317 1.00 79.94 170 VAL A O 1
ATOM 1326 N N . GLY A 1 171 ? -22.019 28.740 29.720 1.00 70.56 171 GLY A N 1
ATOM 1327 C CA . GLY A 1 171 ? -22.169 28.142 31.053 1.00 70.56 171 GLY A CA 1
ATOM 1328 C C . GLY A 1 171 ? -21.120 28.602 32.074 1.00 70.56 171 GLY A C 1
ATOM 1329 O O . GLY A 1 171 ? -21.381 28.568 33.272 1.00 70.56 171 GLY A O 1
ATOM 1330 N N . SER A 1 172 ? -19.963 29.083 31.610 1.00 63.22 172 SER A N 1
ATOM 1331 C CA . SER A 1 172 ? -18.898 29.674 32.442 1.00 63.22 172 SER A CA 1
ATOM 1332 C C . SER A 1 172 ? -19.144 31.157 32.754 1.00 63.22 172 SER A C 1
ATOM 1334 O O . SER A 1 172 ? -18.341 31.796 33.434 1.00 63.22 172 SER A O 1
ATOM 1336 N N . GLY A 1 173 ? -20.243 31.730 32.254 1.00 61.41 173 GLY A N 1
ATOM 1337 C CA . GLY A 1 173 ? -20.619 33.124 32.461 1.00 61.41 173 GLY A CA 1
ATOM 1338 C C . GLY A 1 173 ? -21.220 33.395 33.841 1.00 61.41 173 GLY A C 1
ATOM 1339 O O . GLY A 1 173 ? -22.428 33.602 33.942 1.00 61.41 173 GLY A O 1
ATOM 1340 N N . ARG A 1 174 ? -20.370 33.404 34.879 1.00 52.09 174 ARG A N 1
ATOM 1341 C CA . ARG A 1 174 ? -20.416 34.218 36.123 1.00 52.09 174 ARG A CA 1
ATOM 1342 C C . ARG A 1 174 ? -19.292 33.702 37.035 1.00 52.09 174 ARG A C 1
ATOM 1344 O O . ARG A 1 174 ? -19.276 32.524 37.356 1.00 52.09 174 ARG A O 1
ATOM 1351 N N . VAL A 1 175 ? -18.290 34.498 37.411 1.00 45.91 175 VAL A N 1
ATOM 1352 C CA . VAL A 1 175 ? -18.408 35.606 38.374 1.00 45.91 175 VAL A CA 1
ATOM 1353 C C . VAL A 1 175 ? -17.465 36.761 38.006 1.00 45.91 175 VAL A C 1
ATOM 1355 O O . VAL A 1 175 ? -16.254 36.574 37.908 1.00 45.91 175 VAL A O 1
ATOM 1358 N N . GLY A 1 176 ? -18.054 37.946 37.863 1.00 39.50 176 GLY A N 1
ATOM 1359 C CA . GLY A 1 176 ? -17.453 39.275 37.905 1.00 39.50 176 GLY A CA 1
ATOM 1360 C C . GLY A 1 176 ? -18.555 40.243 38.305 1.00 39.50 176 GLY A C 1
ATOM 1361 O O . GLY A 1 176 ? -19.650 40.113 37.707 1.00 39.50 176 GLY A O 1
#

Radius of gyration: 26.25 Å; chains: 1; bounding box: 50×76×68 Å

Secondary structure (DSSP, 8-state):
---------------EEETTTEEE-PPPHHHHHHTT--TT--EEEEE-TTSPEEEEE----TTTS--EEEEE--TT--HHHHHHHHHHHHHHT-SEEEEE-SSS---HHHHHHHHHHHHHH-TTEEEEEEETTEEEEEE-S-GGGG-HHHHHHHHHHHHHHHHHHHHHHHHT----